Protein AF-A0A183G245-F1 (afdb_monomer)

Organism: Heligmosomoides polygyrus (NCBI:txid6339)

Nearest PDB structures (foldseek):
  6qlf-assembly1_P  TM=2.722E-01  e=6.527E-01  Saccharomyces cerevisiae
  6qle-assembly1_P  TM=2.478E-01  e=4.886E-01  Saccharomyces cerevisiae
  8ovx-assembly1_P  TM=2.726E-01  e=2.335E+00  Saccharomyces cerevisiae
  4mh1-assembly1_B-2  TM=3.297E-01  e=2.335E+00  Ketogulonicigenium vulgare Y25

Sequence (116 aa):
MSLTNECLMCNVFKWSGEYYMQMRGLAMGQRLAPVLAVAFMFKVENPVLERQPTLYYRYIDDCFIISFVNVEETVTTSEVDEESFEEIYRQTKRTIPMLYVRGDSVILVSPPVRAA

Foldseek 3Di:
DDPVVVLQQPQWDDDPNDIDHDPDAGRPPRPCRQVVLQVVVCVVCVVVVVVVFPDWDDDSQWIWTKHQQWDKDWDWDWDQDPPPRDTDIDIDIDIARMWTCTGPDGDGDHDPDPDD

pLDDT: mean 84.1, std 11.63, range [43.91, 97.38]

InterPro domains:
  IPR000477 Reverse transcriptase domain [PS50878] (1-116)
  IPR010920 LSM domain superfamily [SSF50182] (66-112)

Structure (mmCIF, N/CA/C/O backbone):
data_AF-A0A183G245-F1
#
_entry.id   AF-A0A183G245-F1
#
loop_
_atom_site.group_PDB
_atom_site.id
_atom_site.type_symbol
_atom_site.label_atom_id
_atom_site.label_alt_id
_atom_site.label_comp_id
_atom_site.label_asym_id
_atom_site.label_entity_id
_atom_site.l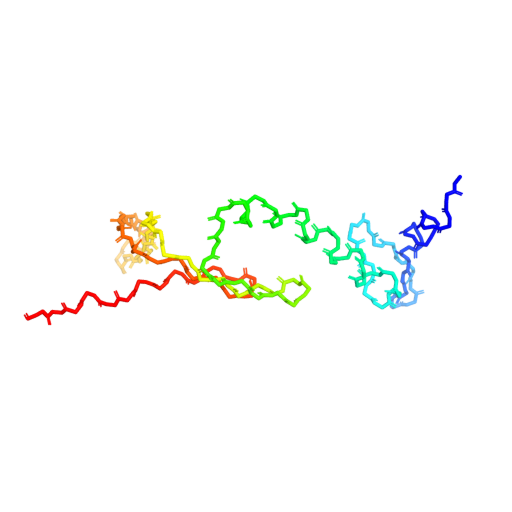abel_seq_id
_atom_site.pdbx_PDB_ins_code
_atom_site.Cartn_x
_atom_site.Cartn_y
_atom_site.Cartn_z
_atom_site.occupancy
_atom_site.B_iso_or_equiv
_atom_site.auth_seq_id
_atom_site.auth_comp_id
_atom_site.auth_asym_id
_atom_site.auth_atom_id
_atom_site.pdbx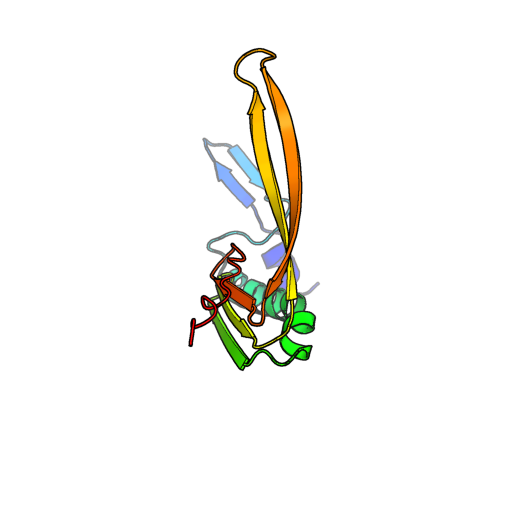_PDB_model_num
ATOM 1 N N . MET A 1 1 ? 16.224 -19.838 -17.162 1.00 52.62 1 MET A N 1
ATOM 2 C CA . MET A 1 1 ? 15.967 -18.398 -16.950 1.00 52.62 1 MET A CA 1
ATOM 3 C C . MET A 1 1 ? 14.596 -18.090 -17.521 1.00 52.62 1 MET A C 1
ATOM 5 O O . MET A 1 1 ? 14.369 -18.417 -18.678 1.00 52.62 1 MET A O 1
ATOM 9 N N . SER A 1 2 ? 13.654 -17.595 -16.716 1.00 85.81 2 SER A N 1
ATOM 10 C CA . SER A 1 2 ? 12.322 -17.218 -17.206 1.00 85.81 2 SER A CA 1
ATOM 11 C C . SER A 1 2 ? 12.357 -15.803 -17.789 1.00 85.81 2 SER A C 1
ATOM 13 O O . SER A 1 2 ? 13.102 -14.956 -17.301 1.00 85.81 2 SER A O 1
ATOM 15 N N . LEU A 1 3 ? 11.525 -15.533 -18.799 1.00 87.06 3 LEU A N 1
ATOM 16 C CA . LEU A 1 3 ? 11.363 -14.203 -19.406 1.00 87.06 3 LEU A CA 1
ATOM 17 C C . LEU A 1 3 ? 11.111 -13.105 -18.355 1.00 87.06 3 LEU A C 1
ATOM 19 O O . LEU A 1 3 ? 11.620 -11.997 -18.470 1.00 87.06 3 LEU A O 1
ATOM 23 N N . THR A 1 4 ? 10.375 -13.437 -17.293 1.00 85.25 4 THR A N 1
ATOM 24 C CA . THR A 1 4 ? 10.089 -12.535 -16.173 1.00 85.25 4 THR A CA 1
ATOM 25 C C . THR A 1 4 ? 11.358 -12.036 -15.487 1.00 85.25 4 THR A C 1
ATOM 27 O O . THR A 1 4 ? 11.431 -10.863 -15.137 1.00 85.25 4 THR A O 1
ATOM 30 N N . ASN A 1 5 ? 12.361 -12.901 -15.307 1.00 86.75 5 ASN A N 1
ATOM 31 C CA . ASN A 1 5 ? 13.606 -12.519 -14.648 1.00 86.75 5 ASN A CA 1
ATOM 32 C C . ASN A 1 5 ? 14.382 -11.499 -15.491 1.00 86.75 5 ASN A C 1
ATOM 34 O O . ASN A 1 5 ? 14.834 -10.492 -14.965 1.00 86.75 5 ASN A O 1
ATOM 38 N N . GLU A 1 6 ? 14.445 -11.704 -16.807 1.00 86.19 6 GLU A N 1
ATOM 39 C CA . GLU A 1 6 ? 15.077 -10.748 -17.726 1.00 86.19 6 GLU A CA 1
ATOM 40 C C . GLU A 1 6 ? 14.354 -9.397 -17.733 1.00 86.19 6 GLU A C 1
ATOM 42 O O . GLU A 1 6 ? 14.987 -8.344 -17.650 1.00 86.19 6 GLU A O 1
ATOM 47 N N . CYS A 1 7 ? 13.016 -9.404 -17.753 1.00 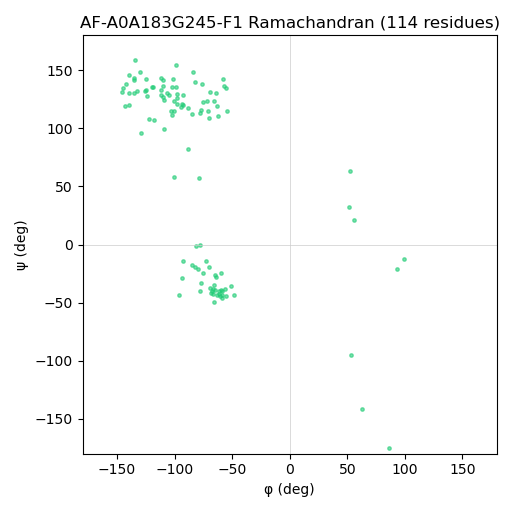84.81 7 CYS A N 1
ATOM 48 C CA . CYS A 1 7 ? 12.235 -8.171 -17.668 1.00 84.81 7 CYS A CA 1
ATOM 49 C C . CYS A 1 7 ? 12.512 -7.399 -16.371 1.00 84.81 7 CYS A C 1
ATOM 51 O O . CYS A 1 7 ? 12.568 -6.174 -16.401 1.00 84.81 7 CYS A O 1
ATOM 53 N N . LEU A 1 8 ? 12.674 -8.094 -15.243 1.00 85.19 8 LEU A N 1
ATOM 54 C CA . LEU A 1 8 ? 12.921 -7.477 -13.938 1.00 85.19 8 LEU A CA 1
ATOM 55 C C . LEU A 1 8 ? 14.358 -6.984 -13.755 1.00 85.19 8 LEU A C 1
ATOM 57 O O . LEU A 1 8 ? 14.561 -5.966 -13.100 1.00 85.19 8 LEU A O 1
ATOM 61 N N . MET A 1 9 ? 15.336 -7.672 -14.346 1.00 84.50 9 MET A N 1
ATOM 62 C CA . MET A 1 9 ? 16.745 -7.269 -14.294 1.00 84.50 9 MET A CA 1
ATOM 63 C C . MET A 1 9 ? 17.051 -6.089 -15.224 1.00 84.50 9 MET A C 1
ATOM 65 O O . MET A 1 9 ? 17.970 -5.319 -14.958 1.00 84.50 9 MET A O 1
ATOM 69 N N . CYS A 1 10 ? 16.257 -5.890 -16.280 1.00 83.44 10 CYS A N 1
ATOM 70 C CA . CYS A 1 10 ? 16.363 -4.739 -17.178 1.00 83.44 10 CYS A CA 1
ATOM 71 C C . CYS A 1 10 ? 15.711 -3.475 -16.578 1.00 83.44 10 CYS A C 1
ATOM 73 O O . CYS A 1 10 ? 14.800 -2.883 -17.158 1.00 83.44 10 CYS A O 1
ATOM 75 N N . ASN A 1 11 ? 16.163 -3.065 -15.390 1.00 86.62 11 ASN A N 1
ATOM 76 C CA . ASN A 1 11 ? 15.666 -1.886 -14.678 1.00 86.62 11 ASN A CA 1
ATOM 77 C C . ASN A 1 11 ? 16.611 -0.683 -14.849 1.00 86.62 11 ASN A C 1
ATOM 79 O O . ASN A 1 11 ? 17.174 -0.162 -13.885 1.00 86.62 11 ASN A O 1
ATOM 83 N N . VAL A 1 12 ? 16.840 -0.292 -16.105 1.00 90.12 12 VAL A N 1
ATOM 84 C CA . VAL A 1 12 ? 17.771 0.777 -16.497 1.00 90.12 12 VAL A CA 1
ATOM 85 C C . VAL A 1 12 ? 16.992 1.987 -17.014 1.00 90.12 12 VAL A C 1
ATOM 87 O O . VAL A 1 12 ? 16.066 1.837 -17.809 1.00 90.12 12 VAL A O 1
ATOM 90 N N . PHE A 1 13 ? 17.383 3.195 -16.606 1.00 90.38 13 PHE A N 1
ATOM 91 C CA . PHE A 1 13 ? 16.813 4.455 -17.088 1.00 90.38 13 PHE A CA 1
ATOM 92 C C . PHE A 1 13 ? 17.911 5.468 -17.431 1.00 90.38 13 PHE A C 1
ATOM 94 O O . PHE A 1 13 ? 19.047 5.362 -16.970 1.00 90.38 13 PHE A O 1
ATOM 101 N N . LYS A 1 14 ? 17.572 6.456 -18.266 1.00 94.56 14 LYS A N 1
ATOM 102 C CA . LYS A 1 14 ? 18.488 7.527 -18.676 1.00 94.56 14 LYS A CA 1
ATOM 103 C C . LYS A 1 14 ? 18.114 8.832 -17.985 1.00 94.56 14 LYS A C 1
ATOM 105 O O . LYS A 1 14 ? 16.961 9.252 -18.053 1.00 94.56 14 LYS A O 1
ATOM 110 N N . TRP A 1 15 ? 19.093 9.497 -17.384 1.00 96.00 15 TRP A N 1
ATOM 111 C CA . TRP A 1 15 ? 18.927 10.799 -16.747 1.00 96.00 15 TRP A CA 1
ATOM 112 C C . TRP A 1 15 ? 20.134 11.688 -17.043 1.00 96.00 15 TRP A C 1
ATOM 114 O O . TRP A 1 15 ? 21.273 11.261 -16.905 1.00 96.00 15 TRP A O 1
ATOM 124 N N . SER A 1 16 ? 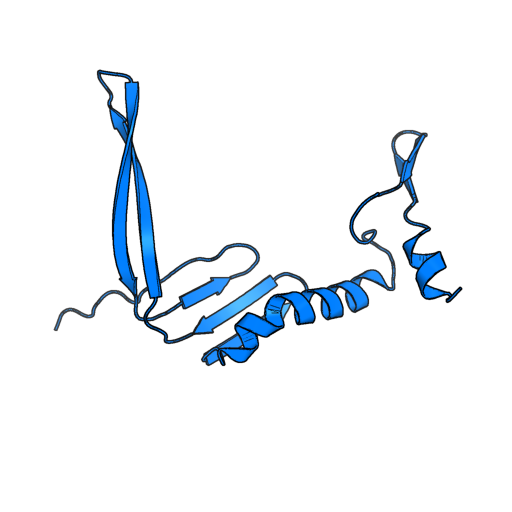19.898 12.926 -17.489 1.00 96.50 16 SER A N 1
ATOM 125 C CA . SER A 1 16 ? 20.962 13.893 -17.817 1.00 96.50 16 SER A CA 1
ATOM 126 C C . SER A 1 16 ? 22.062 13.367 -18.764 1.00 96.50 16 SER A C 1
ATOM 128 O O . SER A 1 16 ? 23.217 13.766 -18.665 1.00 96.50 16 SER A O 1
ATOM 130 N N . GLY A 1 17 ? 21.714 12.471 -19.692 1.00 96.75 17 GLY A N 1
ATOM 131 C CA . GLY A 1 17 ? 22.675 11.877 -20.633 1.00 96.75 17 GLY A CA 1
ATOM 132 C C . GLY A 1 17 ? 23.283 10.552 -20.170 1.00 96.75 17 GLY A C 1
ATOM 133 O O . GLY A 1 17 ? 23.654 9.753 -21.026 1.00 96.75 17 GLY A O 1
ATOM 134 N N . GLU A 1 18 ? 23.256 10.274 -18.869 1.00 97.38 18 GLU A N 1
ATOM 135 C CA . GLU A 1 18 ? 23.871 9.104 -18.242 1.00 97.38 18 GLU A CA 1
ATOM 136 C C . GLU A 1 18 ? 22.855 7.985 -17.971 1.00 97.38 18 GLU A C 1
ATOM 138 O O . GLU A 1 18 ? 21.650 8.227 -17.828 1.00 97.38 18 GLU A O 1
ATOM 143 N N . TYR A 1 19 ? 23.342 6.744 -17.916 1.00 95.12 19 TYR A N 1
ATOM 144 C CA . TYR A 1 19 ? 22.531 5.559 -17.630 1.00 95.12 19 TYR A CA 1
ATOM 145 C C . TYR A 1 19 ? 22.650 5.147 -16.166 1.00 95.12 19 TYR A C 1
ATOM 147 O O . TYR A 1 19 ? 23.746 5.055 -15.617 1.00 95.12 19 TYR A O 1
ATOM 155 N N . TYR A 1 20 ? 21.510 4.824 -15.566 1.00 93.62 20 TYR A N 1
ATOM 156 C CA . TYR A 1 20 ? 21.403 4.387 -14.181 1.00 93.62 20 TYR A CA 1
ATOM 157 C C . TYR A 1 20 ? 20.576 3.111 -14.099 1.00 93.62 20 TYR A C 1
ATOM 159 O O . TYR A 1 20 ? 19.646 2.916 -14.880 1.00 93.62 20 TYR A O 1
ATOM 167 N N . MET A 1 21 ? 20.896 2.252 -13.131 1.00 91.69 21 MET A N 1
ATOM 168 C CA . MET A 1 21 ? 20.117 1.054 -12.829 1.00 91.69 21 MET A CA 1
ATOM 169 C C . MET A 1 21 ? 19.444 1.209 -11.469 1.00 91.69 21 MET A C 1
ATOM 171 O O . MET A 1 21 ? 20.099 1.518 -10.472 1.00 91.69 21 MET A O 1
ATOM 175 N N . GLN A 1 22 ? 18.135 0.982 -11.409 1.00 91.38 22 GLN A N 1
ATOM 176 C CA . GLN A 1 22 ? 17.418 0.951 -10.143 1.00 91.38 22 GLN A CA 1
ATOM 177 C C . GLN A 1 22 ? 17.688 -0.389 -9.444 1.00 91.38 22 GLN A C 1
ATOM 179 O O . GLN A 1 22 ? 17.306 -1.455 -9.919 1.00 91.38 22 GLN A O 1
ATOM 184 N N . MET A 1 23 ? 18.345 -0.319 -8.285 1.00 89.25 23 MET A N 1
ATOM 185 C CA . MET A 1 23 ? 18.809 -1.496 -7.537 1.00 89.25 23 MET A CA 1
ATOM 186 C C . MET A 1 23 ? 17.714 -2.184 -6.712 1.00 89.25 23 MET A C 1
ATOM 188 O O . MET A 1 23 ? 17.866 -3.340 -6.322 1.00 89.25 23 MET A O 1
ATOM 192 N N . ARG A 1 24 ? 16.626 -1.472 -6.391 1.00 89.44 24 ARG A N 1
ATOM 193 C CA . ARG A 1 24 ? 15.547 -1.974 -5.532 1.00 89.44 24 ARG A CA 1
ATOM 194 C C . ARG A 1 24 ? 14.187 -1.493 -6.020 1.00 89.44 24 ARG A C 1
ATOM 196 O O . ARG A 1 24 ? 14.011 -0.321 -6.342 1.00 89.44 24 ARG A O 1
ATOM 203 N N . GLY A 1 25 ? 13.213 -2.397 -5.996 1.00 88.38 25 GLY A N 1
ATOM 204 C CA . GLY A 1 25 ? 11.846 -2.128 -6.436 1.00 88.38 25 GLY A CA 1
ATOM 205 C C . GLY A 1 25 ? 11.653 -2.329 -7.937 1.00 88.38 25 GLY A C 1
ATOM 206 O O . GLY A 1 25 ? 12.544 -2.798 -8.642 1.00 88.38 25 GLY A O 1
ATOM 207 N N . LEU A 1 26 ? 10.453 -1.997 -8.401 1.00 89.62 26 LEU A N 1
ATOM 208 C CA . LEU A 1 26 ? 10.039 -2.139 -9.793 1.00 89.62 26 LEU A CA 1
ATOM 209 C C . LEU A 1 26 ? 10.106 -0.778 -10.486 1.00 89.62 26 LEU A C 1
ATOM 211 O O . LEU A 1 26 ? 9.771 0.240 -9.877 1.00 89.62 26 LEU A O 1
ATOM 215 N N . ALA A 1 27 ? 10.528 -0.763 -11.750 1.00 89.94 27 ALA A N 1
ATOM 216 C CA . ALA A 1 27 ? 10.526 0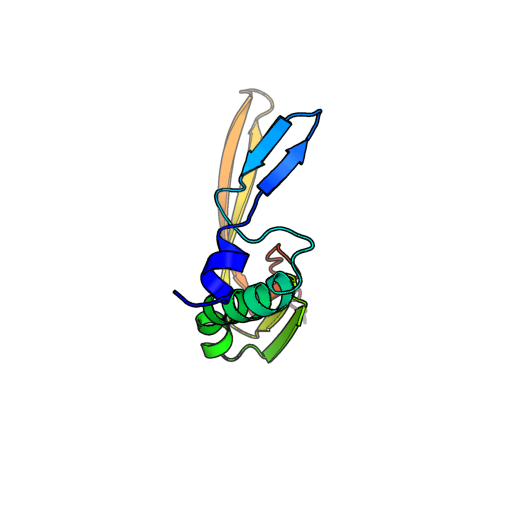.452 -12.557 1.00 89.94 27 ALA A CA 1
ATOM 217 C C . ALA A 1 27 ? 9.080 0.910 -12.796 1.00 89.94 27 ALA A C 1
ATOM 219 O O . ALA A 1 27 ? 8.271 0.162 -13.361 1.00 89.94 27 ALA A O 1
ATOM 220 N N . MET A 1 28 ? 8.748 2.144 -12.416 1.00 88.25 28 MET A N 1
ATOM 221 C CA . MET A 1 28 ? 7.463 2.731 -12.796 1.00 88.25 28 MET A CA 1
ATOM 222 C C . MET A 1 28 ? 7.400 2.877 -14.323 1.00 88.25 28 MET A C 1
ATOM 224 O O . MET A 1 28 ? 8.337 3.357 -14.954 1.00 88.25 28 MET A O 1
ATOM 228 N N . GLY A 1 29 ? 6.305 2.413 -14.929 1.00 85.88 29 GLY A N 1
ATOM 229 C CA . GLY A 1 29 ? 6.140 2.338 -16.388 1.00 85.88 29 GLY A CA 1
ATOM 230 C C . GLY A 1 29 ? 6.391 0.949 -16.988 1.00 85.88 29 GLY A C 1
ATOM 231 O O . GLY A 1 29 ? 5.991 0.690 -18.125 1.00 85.88 29 GLY A O 1
ATOM 232 N N . GLN A 1 30 ? 6.965 0.008 -16.231 1.00 86.88 30 GLN A N 1
ATOM 233 C CA . GLN A 1 30 ? 7.031 -1.389 -16.655 1.00 86.88 30 GLN A CA 1
ATOM 234 C C . GLN A 1 30 ? 5.630 -2.025 -16.639 1.00 86.88 30 GLN A C 1
ATOM 236 O O . GLN A 1 30 ? 4.918 -1.969 -15.641 1.00 86.88 30 GLN A O 1
ATOM 241 N N . ARG A 1 31 ? 5.239 -2.716 -17.720 1.00 89.50 31 ARG A N 1
ATOM 242 C CA . ARG A 1 31 ? 3.895 -3.326 -17.847 1.00 89.50 31 ARG A CA 1
ATOM 243 C C . ARG A 1 31 ? 3.599 -4.427 -16.823 1.00 89.50 31 ARG A C 1
ATOM 245 O O . ARG A 1 31 ? 2.442 -4.646 -16.486 1.00 89.50 31 ARG A O 1
ATOM 252 N N . LEU A 1 32 ? 4.632 -5.119 -16.344 1.00 90.38 32 LEU A N 1
ATOM 253 C CA . LEU A 1 32 ? 4.510 -6.142 -15.301 1.00 90.38 32 LEU A CA 1
ATOM 254 C C . LEU A 1 32 ? 4.475 -5.548 -13.889 1.00 90.38 32 LEU A C 1
ATOM 256 O O . LEU A 1 32 ? 4.009 -6.222 -12.971 1.00 90.38 32 LEU A O 1
ATOM 260 N N . ALA A 1 33 ? 4.939 -4.306 -13.707 1.00 90.19 33 ALA A N 1
ATOM 261 C CA . ALA A 1 33 ? 5.076 -3.721 -12.381 1.00 90.19 33 ALA A CA 1
ATOM 262 C C . ALA A 1 33 ? 3.752 -3.655 -11.601 1.00 90.19 33 ALA A C 1
ATOM 264 O O . ALA A 1 33 ? 3.766 -4.066 -10.444 1.00 90.19 33 ALA A O 1
ATOM 265 N N . PRO A 1 34 ? 2.601 -3.262 -12.189 1.00 92.06 34 PRO A N 1
ATOM 266 C CA . PRO A 1 34 ? 1.335 -3.222 -11.455 1.00 92.06 34 PRO A CA 1
ATOM 267 C C . PRO A 1 34 ? 0.895 -4.593 -10.925 1.00 92.06 34 PRO A C 1
ATOM 269 O O . PRO A 1 34 ? 0.473 -4.712 -9.779 1.00 92.06 34 PRO A O 1
ATOM 272 N N . VAL A 1 35 ? 1.030 -5.649 -11.734 1.00 92.25 35 VAL A N 1
ATOM 273 C CA . VAL A 1 35 ? 0.620 -7.010 -11.342 1.00 92.25 35 VAL A CA 1
ATOM 274 C C . VAL A 1 35 ? 1.527 -7.549 -10.237 1.00 92.25 35 VAL A C 1
ATOM 276 O O . VAL A 1 35 ? 1.054 -8.144 -9.270 1.00 92.25 35 VAL A O 1
ATOM 279 N N . LEU A 1 36 ? 2.833 -7.309 -10.354 1.00 92.19 36 LEU A N 1
ATOM 280 C CA . LEU A 1 36 ? 3.800 -7.716 -9.340 1.00 92.19 36 LEU A CA 1
ATOM 281 C C . LEU A 1 36 ? 3.648 -6.915 -8.045 1.00 92.19 36 LEU A C 1
ATOM 283 O O . LEU A 1 36 ? 3.755 -7.500 -6.970 1.00 92.19 36 LEU A O 1
ATOM 287 N N . ALA A 1 37 ? 3.337 -5.619 -8.132 1.00 92.75 37 ALA A N 1
ATOM 288 C CA . ALA A 1 37 ? 3.018 -4.790 -6.975 1.00 92.75 37 ALA A CA 1
ATOM 289 C C . ALA A 1 37 ? 1.781 -5.326 -6.243 1.00 92.75 37 ALA A C 1
ATOM 291 O O . ALA A 1 37 ? 1.825 -5.502 -5.031 1.00 92.75 37 ALA A O 1
ATOM 292 N N . VAL A 1 38 ? 0.719 -5.696 -6.968 1.00 93.06 38 VAL A N 1
ATOM 293 C CA . VAL A 1 38 ? -0.473 -6.327 -6.378 1.00 93.06 38 VAL A CA 1
ATOM 294 C C . VAL A 1 38 ? -0.132 -7.634 -5.654 1.00 93.06 38 VAL A C 1
ATOM 296 O O . VAL A 1 38 ? -0.576 -7.833 -4.526 1.00 93.06 38 VAL A O 1
ATOM 299 N N . ALA A 1 39 ? 0.666 -8.514 -6.264 1.00 93.50 39 ALA A N 1
ATOM 300 C CA . ALA A 1 39 ? 1.060 -9.780 -5.642 1.00 93.50 39 ALA A CA 1
ATOM 301 C C . ALA A 1 39 ? 1.959 -9.577 -4.408 1.00 93.50 39 ALA A C 1
ATOM 303 O O . ALA A 1 39 ? 1.824 -10.283 -3.408 1.00 93.50 39 ALA A O 1
ATOM 304 N N . PHE A 1 40 ? 2.870 -8.605 -4.471 1.00 92.25 40 PHE A N 1
ATOM 305 C CA . PHE A 1 40 ? 3.733 -8.245 -3.353 1.00 92.25 40 PHE A CA 1
ATOM 306 C C . PHE A 1 40 ? 2.924 -7.673 -2.185 1.00 92.25 40 PHE A C 1
ATOM 308 O O . PHE A 1 40 ? 3.061 -8.160 -1.063 1.00 92.25 40 PHE A O 1
ATOM 315 N N . MET A 1 41 ? 2.040 -6.709 -2.455 1.00 92.50 41 MET A N 1
ATOM 316 C CA . MET A 1 41 ? 1.178 -6.097 -1.441 1.00 92.50 41 MET A CA 1
ATOM 317 C C . MET A 1 41 ? 0.249 -7.124 -0.798 1.00 92.50 41 MET A C 1
ATOM 319 O O . MET A 1 41 ? 0.163 -7.170 0.423 1.00 92.50 41 MET A O 1
ATOM 323 N N . PHE A 1 42 ? -0.314 -8.055 -1.575 1.00 91.50 42 PHE A N 1
ATOM 324 C CA . PHE A 1 42 ? -1.089 -9.168 -1.020 1.00 91.50 42 PHE A CA 1
ATOM 325 C C . PHE A 1 42 ? -0.293 -9.979 0.017 1.00 91.50 42 PHE A C 1
ATOM 327 O O . PHE A 1 42 ? -0.799 -10.280 1.095 1.00 91.50 42 PHE A O 1
ATOM 334 N N . LYS A 1 43 ? 0.978 -10.300 -0.266 1.00 91.94 43 LYS A N 1
ATOM 335 C CA . LYS A 1 43 ? 1.841 -11.019 0.685 1.00 91.94 43 LYS A CA 1
ATOM 336 C C . LYS A 1 43 ? 2.128 -10.199 1.947 1.00 91.94 43 LYS A C 1
ATOM 338 O O . LYS A 1 43 ? 2.188 -10.772 3.032 1.00 91.94 43 LYS A O 1
ATOM 343 N N . VAL A 1 44 ? 2.338 -8.891 1.804 1.00 89.69 44 VAL A N 1
ATOM 344 C CA . VAL A 1 44 ? 2.59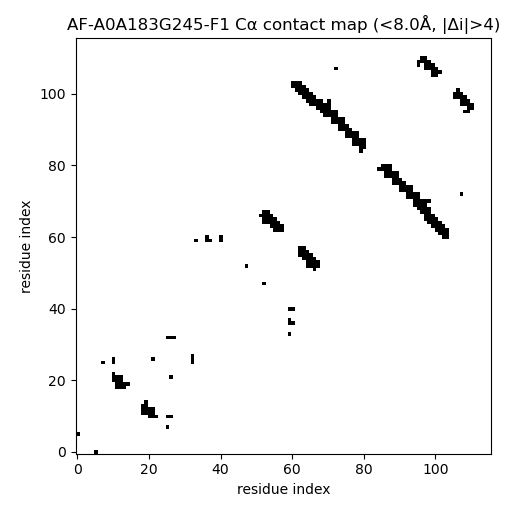3 -7.975 2.929 1.00 89.69 44 VAL A CA 1
ATOM 345 C C . VAL A 1 44 ? 1.356 -7.833 3.817 1.00 89.69 44 VAL A C 1
ATOM 347 O O . VAL A 1 44 ? 1.471 -7.821 5.039 1.00 89.69 44 VAL A O 1
ATOM 350 N N . GLU A 1 45 ? 0.178 -7.763 3.209 1.00 87.81 45 GLU A N 1
ATOM 351 C CA . GLU A 1 45 ? -1.093 -7.518 3.889 1.00 87.81 45 GLU A CA 1
ATOM 352 C C . GLU A 1 45 ? -1.734 -8.782 4.461 1.00 87.81 45 GLU A C 1
ATOM 354 O O . GLU A 1 45 ? -2.586 -8.677 5.341 1.00 87.81 45 GLU A O 1
ATOM 359 N N . ASN A 1 46 ? -1.331 -9.973 4.009 1.00 90.31 46 ASN A N 1
ATOM 360 C CA . ASN A 1 46 ? -1.926 -11.241 4.434 1.00 90.31 46 ASN A CA 1
ATOM 361 C C . ASN A 1 46 ? -2.067 -11.387 5.971 1.00 90.31 46 ASN A C 1
ATOM 363 O O . ASN A 1 46 ? -3.156 -11.735 6.422 1.00 90.31 46 ASN A O 1
ATOM 367 N N . PRO A 1 47 ? -1.072 -11.019 6.808 1.00 87.75 47 PRO A N 1
ATOM 368 C CA . PRO A 1 47 ? -1.220 -11.071 8.268 1.00 87.75 47 PRO A CA 1
ATOM 369 C C . PRO A 1 47 ? -2.279 -10.108 8.829 1.00 87.75 47 PRO A C 1
ATOM 371 O O . PRO A 1 47 ? -2.820 -10.328 9.911 1.00 87.75 47 PRO A O 1
ATOM 374 N N . VAL A 1 48 ? -2.558 -9.004 8.131 1.00 83.75 48 VAL A N 1
ATOM 375 C CA . VAL A 1 48 ? -3.628 -8.062 8.491 1.00 83.75 48 VAL A CA 1
ATOM 376 C C . VAL A 1 48 ? -4.982 -8.626 8.066 1.00 83.75 48 VAL A C 1
ATOM 378 O O . VAL A 1 48 ? -5.936 -8.544 8.835 1.00 83.75 48 VAL A O 1
ATOM 381 N N . LEU A 1 49 ? -5.058 -9.249 6.887 1.00 87.44 49 LEU A N 1
ATOM 382 C CA . LEU A 1 49 ? -6.275 -9.885 6.372 1.00 87.44 49 LEU A CA 1
ATOM 383 C C . LEU A 1 49 ? -6.710 -11.095 7.209 1.00 87.44 49 LEU A C 1
ATOM 385 O O . LEU A 1 49 ? -7.904 -11.283 7.429 1.00 87.44 49 LEU A O 1
ATOM 389 N N . GLU A 1 50 ? -5.761 -11.863 7.748 1.00 91.44 50 GLU A N 1
ATOM 390 C CA . GLU A 1 50 ? -6.029 -12.972 8.678 1.00 91.44 50 GLU A CA 1
ATOM 391 C C . GLU A 1 50 ? -6.750 -12.520 9.958 1.00 91.44 50 GLU A C 1
ATOM 393 O O . GLU A 1 50 ? -7.482 -13.303 10.566 1.00 91.44 50 GLU A O 1
ATOM 398 N N . ARG A 1 51 ? -6.615 -11.241 10.342 1.00 86.69 51 ARG A N 1
ATOM 399 C CA . ARG A 1 51 ? -7.353 -10.648 11.471 1.00 86.69 51 ARG A CA 1
ATOM 400 C C . ARG A 1 51 ? -8.805 -10.304 11.143 1.00 86.69 51 ARG A C 1
ATOM 402 O O . ARG A 1 51 ? -9.498 -9.812 12.026 1.00 86.69 51 ARG A O 1
ATOM 409 N N . GLN A 1 52 ? -9.252 -10.557 9.911 1.00 89.62 52 GLN A N 1
ATOM 410 C CA . GLN A 1 52 ? -10.624 -10.340 9.445 1.00 89.62 52 GLN A CA 1
ATOM 411 C C . GLN A 1 52 ? -11.117 -8.915 9.746 1.00 89.62 52 GLN A C 1
ATOM 413 O O . GLN A 1 52 ? -12.044 -8.733 10.539 1.00 89.62 52 GLN A O 1
ATOM 418 N N . PRO A 1 53 ? -10.484 -7.882 9.151 1.00 90.62 53 PRO A N 1
ATOM 419 C CA . PRO A 1 53 ? -10.953 -6.514 9.319 1.00 90.62 53 PRO A CA 1
ATOM 420 C C . PRO A 1 53 ? -12.405 -6.398 8.854 1.00 90.62 53 PRO A C 1
ATOM 422 O O . PRO A 1 53 ? -12.798 -6.992 7.850 1.00 90.62 53 PRO A O 1
ATOM 425 N N . THR A 1 54 ? -13.192 -5.596 9.567 1.00 92.38 54 THR A N 1
ATOM 426 C CA . THR A 1 54 ? -14.607 -5.368 9.254 1.00 92.38 54 THR A CA 1
ATOM 427 C C . THR A 1 54 ? -14.806 -4.866 7.826 1.00 92.38 54 THR A C 1
ATOM 429 O O . THR A 1 54 ? -15.776 -5.229 7.163 1.00 92.38 54 THR A O 1
ATOM 432 N N . LEU A 1 55 ? -13.906 -4.004 7.354 1.00 91.62 55 LEU A N 1
ATOM 433 C CA . LEU A 1 55 ? -13.936 -3.468 6.003 1.00 91.62 55 LEU A CA 1
ATOM 434 C C . LEU A 1 55 ? -12.510 -3.277 5.497 1.00 91.62 55 LEU A C 1
ATOM 436 O O . LEU A 1 55 ? -11.650 -2.763 6.212 1.00 91.62 55 LEU A O 1
A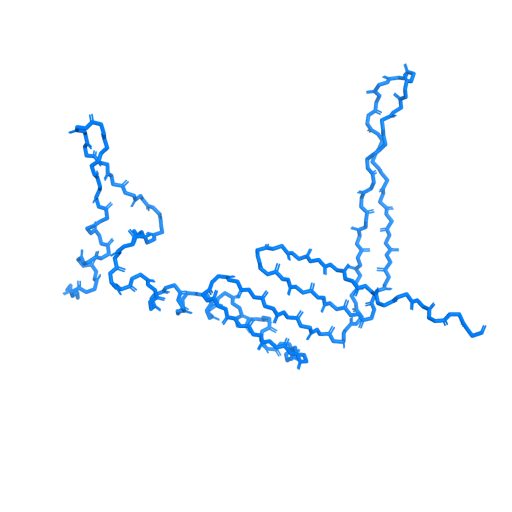TOM 440 N N . TYR A 1 56 ? -12.279 -3.703 4.259 1.00 92.25 56 TYR A N 1
ATOM 441 C CA . TYR A 1 56 ? -10.992 -3.628 3.582 1.00 92.25 56 TYR A CA 1
ATOM 442 C C . TYR A 1 56 ? -11.218 -3.305 2.101 1.00 92.25 56 TYR A C 1
ATOM 444 O O . TYR A 1 56 ? -11.859 -4.068 1.378 1.00 92.25 56 TYR A O 1
ATOM 452 N N . TYR A 1 57 ? -10.681 -2.171 1.659 1.00 91.75 57 TYR A N 1
ATOM 453 C CA . TYR A 1 57 ? -10.536 -1.818 0.250 1.00 91.75 57 TYR A CA 1
ATOM 454 C C . TYR A 1 57 ? -9.075 -1.498 -0.028 1.00 91.75 57 TYR A C 1
ATOM 456 O O . TYR A 1 57 ? -8.409 -0.876 0.797 1.00 91.75 57 TYR A O 1
ATOM 464 N N . ARG A 1 58 ? -8.586 -1.889 -1.203 1.00 91.25 58 ARG A N 1
ATOM 465 C CA . ARG A 1 58 ? -7.210 -1.627 -1.613 1.00 91.25 58 ARG A CA 1
ATOM 466 C C . ARG A 1 58 ? -7.142 -1.128 -3.043 1.00 91.25 58 ARG A C 1
ATOM 468 O O . ARG A 1 58 ? -7.826 -1.653 -3.923 1.00 91.25 58 ARG A O 1
ATOM 475 N N . TYR A 1 59 ? -6.242 -0.183 -3.267 1.00 91.50 59 TYR A N 1
ATOM 476 C CA . TYR A 1 59 ? -5.813 0.280 -4.570 1.00 91.50 59 TYR A CA 1
ATOM 477 C C . TYR A 1 59 ? -4.281 0.261 -4.647 1.00 91.50 59 TYR A C 1
ATOM 479 O O . TYR A 1 59 ? -3.625 1.193 -4.221 1.00 91.50 59 TYR A O 1
ATOM 487 N N . ILE A 1 60 ? -3.722 -0.825 -5.194 1.00 90.38 60 ILE A N 1
ATOM 488 C CA . ILE A 1 60 ? -2.270 -1.086 -5.266 1.00 90.38 60 ILE A CA 1
ATOM 489 C C . ILE A 1 60 ? -1.600 -0.982 -3.885 1.00 90.38 60 ILE A C 1
ATOM 491 O O . ILE A 1 60 ? -1.610 -1.995 -3.185 1.00 90.38 60 ILE A O 1
ATOM 495 N N . ASP A 1 61 ? -1.042 0.176 -3.543 1.00 88.00 61 ASP A N 1
ATOM 496 C CA . ASP A 1 61 ? -0.362 0.560 -2.303 1.00 88.00 61 ASP A CA 1
ATOM 497 C C . ASP A 1 61 ? -1.302 1.227 -1.284 1.00 88.00 61 ASP A C 1
ATOM 499 O O . ASP A 1 61 ? -1.134 1.043 -0.080 1.00 88.00 61 ASP A O 1
ATOM 503 N N . ASP A 1 62 ? -2.357 1.901 -1.744 1.00 88.88 62 ASP A N 1
ATOM 504 C CA . ASP A 1 62 ? -3.348 2.527 -0.874 1.00 88.88 62 ASP A CA 1
ATOM 505 C C . ASP A 1 62 ? -4.302 1.497 -0.255 1.00 88.88 62 ASP A C 1
ATOM 507 O O . ASP A 1 62 ? -5.043 0.799 -0.954 1.00 88.88 62 ASP A O 1
ATOM 511 N N . CYS A 1 63 ? -4.374 1.463 1.076 1.00 87.44 63 CYS A N 1
ATOM 512 C CA . CYS A 1 63 ? -5.348 0.659 1.813 1.00 87.44 63 CYS A CA 1
ATOM 513 C C . CYS A 1 63 ? -6.374 1.530 2.544 1.00 87.44 63 CYS A C 1
ATOM 515 O O . CYS A 1 63 ? -6.051 2.575 3.100 1.00 87.44 63 CYS A O 1
ATOM 517 N N . PHE A 1 64 ? -7.618 1.067 2.595 1.00 89.50 64 PHE A N 1
ATOM 518 C CA . PHE A 1 64 ? -8.682 1.600 3.435 1.00 89.50 64 PHE A CA 1
ATOM 519 C C . PHE A 1 64 ? -9.193 0.465 4.317 1.00 89.50 64 PHE A C 1
ATOM 521 O O . PHE A 1 64 ? -9.840 -0.464 3.827 1.00 89.50 64 PHE A O 1
ATOM 528 N N . ILE A 1 65 ? -8.874 0.522 5.609 1.00 88.94 65 ILE A N 1
ATOM 529 C CA . ILE A 1 65 ? -9.169 -0.556 6.558 1.00 88.94 65 ILE A CA 1
ATOM 530 C C . ILE A 1 65 ? -9.949 0.005 7.738 1.00 88.94 65 ILE A C 1
ATOM 532 O O . ILE A 1 65 ? -9.552 1.008 8.328 1.00 88.94 65 ILE A O 1
ATOM 536 N N . ILE A 1 66 ? -11.035 -0.673 8.104 1.00 89.00 66 ILE A N 1
ATOM 537 C CA . ILE A 1 66 ? -11.763 -0.454 9.354 1.00 89.00 66 ILE A CA 1
ATOM 538 C C . ILE A 1 66 ? -11.824 -1.786 10.091 1.00 89.00 66 ILE A C 1
ATOM 540 O O . ILE A 1 66 ? -12.268 -2.790 9.533 1.00 89.00 66 ILE A O 1
ATOM 544 N N . SER A 1 67 ? -11.409 -1.792 11.355 1.00 87.88 67 SER A N 1
ATOM 545 C CA . SER A 1 67 ? -11.539 -2.950 12.238 1.00 87.88 67 SER A CA 1
ATOM 546 C C . SER A 1 67 ? -12.043 -2.523 13.612 1.00 87.88 67 SER A C 1
ATOM 548 O O . SER A 1 67 ? -11.498 -1.599 14.219 1.00 87.88 67 SER A O 1
ATOM 550 N N . PHE A 1 68 ? -13.079 -3.199 14.109 1.00 86.94 68 PHE A N 1
ATOM 551 C CA . PHE A 1 68 ? -13.606 -2.996 15.460 1.00 86.94 68 PHE A CA 1
ATOM 552 C C . PHE A 1 68 ? -12.863 -3.903 16.436 1.00 86.94 68 PHE A C 1
ATOM 554 O O . PHE A 1 68 ? -13.308 -4.999 16.768 1.00 86.94 68 PHE A O 1
ATOM 561 N N . VAL A 1 69 ? -11.691 -3.445 16.858 1.00 79.38 69 VAL A N 1
ATOM 562 C CA . VAL A 1 69 ? -10.817 -4.142 17.799 1.00 79.38 69 VAL A CA 1
ATOM 563 C C . VAL A 1 69 ? -10.313 -3.150 18.837 1.00 79.38 69 VAL A C 1
ATOM 565 O O . VAL A 1 69 ? -10.036 -1.996 18.514 1.00 79.38 69 VAL A O 1
ATOM 568 N N . ASN A 1 70 ? -10.179 -3.605 20.084 1.00 82.19 70 ASN A N 1
ATOM 569 C CA . ASN A 1 70 ? -9.544 -2.811 21.130 1.00 82.19 70 ASN A CA 1
ATOM 570 C C . ASN A 1 70 ? -8.042 -2.725 20.839 1.00 82.19 70 ASN A C 1
ATOM 572 O O . ASN A 1 70 ? -7.331 -3.723 20.963 1.00 82.19 70 ASN A O 1
ATOM 576 N N . VAL A 1 71 ? -7.571 -1.547 20.439 1.00 81.88 71 VAL A N 1
ATOM 577 C CA . VAL A 1 71 ? -6.157 -1.255 20.179 1.00 81.88 71 VAL A CA 1
ATOM 578 C C . VAL A 1 71 ? -5.604 -0.321 21.242 1.00 81.88 71 VAL A C 1
ATOM 580 O O . VAL A 1 71 ? -6.288 0.595 21.694 1.00 81.88 71 VAL A O 1
ATOM 583 N N . GLU A 1 72 ? -4.359 -0.551 21.644 1.00 85.50 72 GLU A N 1
ATOM 584 C CA . GLU A 1 72 ? -3.616 0.382 22.487 1.00 85.50 72 GLU A CA 1
ATOM 585 C C . GLU A 1 72 ? -2.898 1.387 21.586 1.00 85.50 72 GLU A C 1
ATOM 587 O O . GLU A 1 72 ? -2.036 1.023 20.786 1.00 85.50 72 GLU A O 1
ATOM 592 N N . GLU A 1 73 ? -3.254 2.658 21.717 1.00 83.62 73 GLU A N 1
ATOM 593 C CA . GLU A 1 73 ? -2.530 3.756 21.099 1.00 83.62 73 GLU A CA 1
ATOM 594 C C . GLU A 1 73 ? -1.578 4.373 22.121 1.00 83.62 73 GLU A C 1
ATOM 596 O O . GLU A 1 73 ? -1.981 4.731 23.231 1.00 83.62 73 GLU A O 1
ATOM 601 N N . THR A 1 74 ? -0.315 4.528 21.728 1.00 84.81 74 THR A N 1
ATOM 602 C CA . THR A 1 74 ? 0.664 5.320 22.473 1.00 84.81 74 THR A CA 1
ATOM 603 C C . THR A 1 74 ? 0.823 6.665 21.777 1.00 84.81 74 THR A C 1
ATOM 605 O O . THR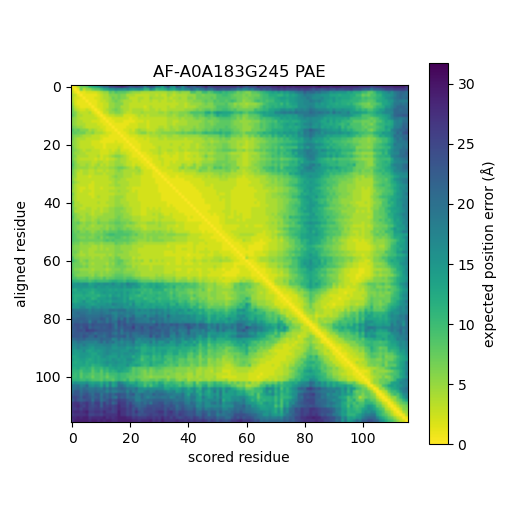 A 1 74 ? 1.344 6.733 20.667 1.00 84.81 74 THR A O 1
ATOM 608 N N . VAL A 1 75 ? 0.363 7.729 22.427 1.00 84.31 75 VAL A N 1
ATOM 609 C CA . VAL A 1 75 ? 0.508 9.108 21.960 1.00 84.31 75 VAL A CA 1
ATOM 610 C C . VAL A 1 75 ? 1.773 9.690 22.581 1.00 84.31 75 VAL A C 1
ATOM 612 O O . VAL A 1 75 ? 1.881 9.751 23.807 1.00 84.31 75 VAL A O 1
ATOM 615 N N . THR A 1 76 ? 2.717 10.107 21.738 1.00 86.06 76 THR A N 1
ATOM 616 C CA . THR A 1 76 ? 3.936 10.810 22.155 1.00 86.06 76 THR A CA 1
ATOM 617 C C . THR A 1 76 ? 3.774 12.291 21.845 1.00 86.06 76 THR A C 1
ATOM 619 O O . THR A 1 76 ? 3.688 12.665 20.678 1.00 86.06 76 THR A O 1
ATOM 622 N N . THR A 1 77 ? 3.735 13.122 22.880 1.00 86.50 77 THR A N 1
ATOM 623 C CA . THR A 1 77 ? 3.712 14.581 22.758 1.00 86.50 77 THR A CA 1
ATOM 624 C C . THR A 1 77 ? 5.118 15.110 23.014 1.00 86.50 77 THR A C 1
ATOM 626 O O . THR A 1 77 ? 5.697 14.815 24.058 1.00 86.50 77 THR A O 1
ATOM 629 N N . SER A 1 78 ? 5.667 15.855 22.057 1.00 88.50 78 SER A N 1
ATOM 630 C CA . SER A 1 78 ? 6.894 16.635 22.226 1.00 88.50 78 SER A CA 1
ATOM 631 C C . SER A 1 78 ? 6.519 18.065 22.607 1.00 88.50 78 SER A C 1
ATOM 633 O O . SER A 1 78 ? 5.843 18.750 21.837 1.00 88.50 78 SER A O 1
ATOM 635 N N . GLU A 1 79 ? 6.943 18.502 23.783 1.00 86.69 79 GLU A N 1
ATOM 636 C CA . GLU A 1 79 ? 6.801 19.877 24.259 1.00 86.69 79 GLU A CA 1
ATOM 637 C C . GLU A 1 79 ? 8.204 20.488 24.328 1.00 86.69 79 GLU A C 1
ATOM 639 O O . GLU A 1 79 ? 9.130 19.839 24.806 1.00 86.69 79 GLU A O 1
ATOM 644 N N . VAL A 1 80 ? 8.380 21.704 23.809 1.00 87.00 80 VAL A N 1
ATOM 645 C CA . VAL A 1 80 ? 9.645 22.441 23.927 1.00 87.00 80 VAL A CA 1
ATOM 646 C C . VAL A 1 80 ? 9.487 23.411 25.082 1.00 87.00 80 VAL A C 1
ATOM 648 O O . VAL A 1 80 ? 8.584 24.247 25.054 1.00 87.00 80 VAL A O 1
ATOM 651 N N . ASP A 1 81 ? 10.335 23.288 26.094 1.00 83.06 81 ASP A N 1
ATOM 652 C CA . ASP A 1 81 ? 10.356 24.240 27.198 1.00 83.06 81 ASP A CA 1
ATOM 653 C C . ASP A 1 81 ? 10.953 25.576 26.723 1.00 83.06 81 ASP A C 1
ATOM 655 O O . ASP A 1 81 ? 12.059 25.617 26.185 1.00 83.06 81 ASP A O 1
ATOM 659 N N . GLU A 1 82 ? 10.216 26.676 26.884 1.00 81.25 82 GLU A N 1
ATOM 660 C CA . GLU A 1 82 ? 10.600 27.989 26.336 1.00 81.25 82 GLU A CA 1
ATOM 661 C C . GLU A 1 82 ? 11.812 28.617 27.046 1.00 81.25 82 GLU A C 1
ATOM 663 O O . GLU A 1 82 ? 12.451 29.511 26.491 1.00 81.25 82 GLU A O 1
ATOM 668 N N . GLU A 1 83 ? 12.135 28.164 28.261 1.00 83.75 83 GLU A N 1
ATOM 669 C CA . GLU A 1 83 ? 13.213 28.727 29.080 1.00 83.75 83 GLU A CA 1
ATOM 670 C C . GLU A 1 83 ? 14.522 27.934 28.941 1.00 83.75 83 GLU A C 1
ATOM 672 O O . GLU A 1 83 ? 15.594 28.521 28.784 1.00 83.75 83 GLU A O 1
ATOM 677 N N . SER A 1 84 ? 14.446 26.602 28.954 1.00 83.44 84 SER A N 1
ATOM 678 C CA . SER A 1 84 ? 15.605 25.708 28.823 1.00 83.44 84 SER A CA 1
ATOM 679 C C . SER A 1 84 ? 15.893 25.265 27.385 1.00 83.44 84 SER A C 1
ATOM 681 O O . SER A 1 84 ? 16.985 24.764 27.115 1.00 83.44 84 SER A O 1
ATOM 683 N N . PHE A 1 85 ? 14.950 25.473 26.455 1.00 81.88 85 PHE A N 1
ATOM 684 C CA . PHE A 1 85 ? 14.985 24.954 25.080 1.00 81.88 85 PHE A CA 1
ATOM 685 C C . PHE A 1 85 ? 15.138 23.425 24.999 1.00 81.88 85 PHE A C 1
ATOM 687 O O . PHE A 1 85 ? 15.558 22.894 23.968 1.00 81.88 85 PHE A O 1
ATOM 694 N N . GLU A 1 86 ? 14.804 22.701 26.069 1.00 84.25 86 GLU A N 1
ATOM 695 C CA . GLU A 1 86 ? 14.822 21.242 26.087 1.00 84.25 86 GLU A CA 1
ATOM 696 C C . GLU A 1 86 ? 13.531 20.668 25.482 1.00 84.25 86 GLU A C 1
ATOM 698 O O . GLU A 1 86 ? 12.427 21.162 25.719 1.00 84.25 86 GLU A O 1
ATOM 703 N N . GLU A 1 87 ? 13.667 19.593 24.701 1.00 83.00 87 GLU A N 1
ATOM 704 C CA . GLU A 1 87 ? 12.530 18.813 24.208 1.00 83.00 87 GLU A CA 1
ATOM 705 C C . GLU A 1 87 ? 12.107 17.776 25.253 1.00 83.00 87 GLU A C 1
ATOM 707 O O . GLU A 1 87 ? 12.802 16.789 25.513 1.00 83.00 87 GLU A O 1
ATOM 712 N N . ILE A 1 88 ? 10.924 17.975 25.826 1.00 85.56 88 ILE A N 1
ATOM 713 C CA . ILE A 1 88 ? 10.299 17.053 26.766 1.00 85.56 88 ILE A CA 1
ATOM 714 C C . ILE A 1 88 ? 9.368 16.123 25.989 1.00 85.56 88 ILE A C 1
ATOM 716 O O . ILE A 1 88 ? 8.403 16.547 25.352 1.00 85.56 88 ILE A O 1
ATOM 720 N N . TYR A 1 89 ? 9.634 14.821 26.081 1.00 88.12 89 TYR A N 1
ATOM 721 C CA . TYR A 1 89 ? 8.817 13.785 25.456 1.00 88.12 89 TYR A CA 1
ATOM 722 C C . TYR A 1 89 ? 7.889 13.142 26.484 1.00 88.12 89 TYR A C 1
ATOM 724 O O . TYR A 1 89 ? 8.335 12.445 27.399 1.00 88.12 89 TYR A O 1
ATOM 732 N N . ARG A 1 90 ? 6.577 13.316 26.311 1.00 86.81 90 ARG A N 1
ATOM 733 C CA . ARG A 1 90 ? 5.554 12.702 27.161 1.00 86.81 90 ARG A CA 1
ATOM 734 C C . ARG A 1 90 ? 4.809 11.611 26.408 1.00 86.81 90 ARG A C 1
ATOM 736 O O . ARG A 1 90 ? 4.210 11.865 25.369 1.00 86.81 90 ARG A O 1
ATOM 743 N N . GLN A 1 91 ? 4.789 10.402 26.963 1.00 91.12 91 GLN A N 1
ATOM 744 C CA . GLN A 1 91 ? 4.038 9.275 26.407 1.00 91.12 91 GLN A CA 1
ATOM 745 C C . GLN A 1 91 ? 2.771 9.012 27.220 1.00 91.12 91 GLN A C 1
ATOM 747 O O . GLN A 1 91 ? 2.826 8.850 28.438 1.00 91.12 91 GLN A O 1
ATOM 752 N N . THR A 1 92 ? 1.628 8.937 26.542 1.00 87.94 92 THR A N 1
ATOM 753 C CA . THR A 1 92 ? 0.339 8.560 27.135 1.00 87.94 92 THR A CA 1
ATOM 754 C C . THR A 1 92 ? -0.244 7.383 26.370 1.00 87.94 92 THR A C 1
ATOM 756 O O . THR A 1 92 ? -0.287 7.396 25.143 1.00 87.94 92 THR A O 1
ATOM 759 N N . LYS A 1 93 ? -0.718 6.369 27.092 1.00 87.81 93 LYS A N 1
ATOM 760 C CA . LYS A 1 93 ? -1.366 5.192 26.508 1.00 87.81 93 LYS A CA 1
ATOM 761 C C . LYS A 1 93 ? -2.876 5.297 26.656 1.00 87.81 93 LYS A C 1
ATOM 763 O O . LYS A 1 93 ? -3.361 5.640 27.733 1.00 87.81 93 LYS A O 1
ATOM 768 N N . ARG A 1 94 ? -3.621 4.985 25.596 1.00 85.00 94 ARG A N 1
ATOM 769 C CA . ARG A 1 94 ? -5.087 4.912 25.624 1.00 85.00 94 ARG A CA 1
ATOM 770 C C . ARG A 1 94 ? -5.598 3.721 24.823 1.00 85.00 94 ARG A C 1
ATOM 772 O O . ARG A 1 94 ? -5.028 3.370 23.797 1.00 85.00 94 ARG A O 1
ATOM 779 N N . THR A 1 95 ? -6.694 3.126 25.280 1.00 84.62 95 THR A N 1
ATOM 780 C CA . THR A 1 95 ? -7.374 2.041 24.563 1.00 84.62 95 THR A CA 1
ATOM 781 C C . THR A 1 95 ? -8.465 2.617 23.672 1.00 84.62 95 THR A C 1
ATOM 783 O O . THR A 1 95 ? -9.308 3.387 24.132 1.00 84.62 95 THR A O 1
ATOM 786 N N . ILE A 1 96 ? -8.459 2.234 22.400 1.00 84.50 96 ILE A N 1
ATOM 787 C CA . ILE A 1 96 ? -9.384 2.694 21.367 1.00 84.50 96 ILE A CA 1
ATOM 788 C C . ILE A 1 96 ? -10.160 1.490 20.813 1.00 84.50 96 ILE A C 1
ATOM 790 O O . ILE A 1 96 ? -9.541 0.475 20.512 1.00 84.50 96 ILE A O 1
ATOM 794 N N . PRO A 1 97 ? -11.490 1.579 20.627 1.00 82.88 97 PRO A N 1
ATOM 795 C CA . PRO A 1 97 ? -12.304 0.448 20.167 1.00 82.88 97 PRO A CA 1
ATOM 796 C C . PRO A 1 97 ? -12.273 0.212 18.643 1.00 82.88 97 PRO A C 1
ATOM 798 O O . PRO A 1 97 ? -12.958 -0.685 18.149 1.00 82.88 97 PRO A O 1
ATOM 801 N N . MET A 1 98 ? -11.556 1.041 17.875 1.00 84.50 98 MET A N 1
ATOM 802 C CA . MET A 1 98 ? -11.540 0.980 16.412 1.00 84.50 98 MET A CA 1
ATOM 803 C C . MET A 1 98 ? -10.173 1.348 15.826 1.00 84.50 98 MET A C 1
ATOM 805 O O . MET A 1 98 ? -9.615 2.399 16.128 1.00 84.50 98 MET A O 1
ATOM 809 N N . LEU A 1 99 ? -9.679 0.517 14.911 1.00 83.56 99 LEU A N 1
ATOM 810 C CA . LEU A 1 99 ? -8.532 0.810 14.057 1.00 83.56 99 LEU A CA 1
ATOM 811 C C . LEU A 1 99 ? -9.029 1.298 12.692 1.00 83.56 99 LEU A C 1
ATOM 813 O O . LEU A 1 99 ? -9.806 0.604 12.033 1.00 83.56 99 LEU A O 1
ATOM 817 N N . TYR A 1 100 ? -8.544 2.464 12.267 1.00 85.62 100 TYR A N 1
ATOM 818 C CA . TYR A 1 100 ? -8.737 3.000 10.922 1.00 85.62 100 TYR A CA 1
ATOM 819 C C . TYR A 1 100 ? -7.375 3.183 10.236 1.00 85.62 100 TYR A C 1
ATOM 821 O O . TYR A 1 100 ? -6.415 3.644 10.851 1.00 85.62 100 TYR A O 1
ATOM 829 N N . VAL A 1 101 ? -7.269 2.780 8.970 1.00 83.19 101 VAL A N 1
ATOM 830 C CA . VAL A 1 101 ? -6.049 2.921 8.155 1.00 83.19 101 VAL A CA 1
ATOM 831 C C . VAL A 1 101 ? -6.438 3.502 6.800 1.00 83.19 10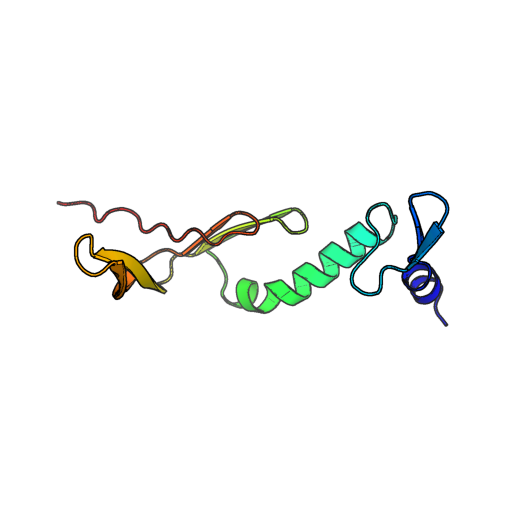1 VAL A C 1
ATOM 833 O O . VAL A 1 101 ? -7.397 3.014 6.197 1.00 83.19 101 VAL A O 1
ATOM 836 N N . ARG A 1 102 ? -5.714 4.529 6.326 1.00 84.50 102 ARG A N 1
ATOM 837 C CA . ARG A 1 102 ? -5.959 5.175 5.028 1.00 84.50 102 ARG A CA 1
ATOM 838 C C . ARG A 1 102 ? -4.651 5.501 4.299 1.00 84.50 102 ARG A C 1
ATOM 840 O O . ARG A 1 102 ? -3.896 6.362 4.741 1.00 84.50 102 ARG A O 1
ATOM 847 N N . GLY A 1 103 ? -4.485 4.930 3.110 1.00 80.31 103 GLY A N 1
ATOM 848 C CA . GLY A 1 103 ? -3.307 5.131 2.263 1.00 80.31 103 GLY A CA 1
ATOM 849 C C . GLY A 1 103 ? -2.040 4.609 2.938 1.00 80.31 103 GLY A C 1
ATOM 850 O O . GLY A 1 103 ? -2.102 3.616 3.663 1.00 80.31 103 GLY A O 1
ATOM 851 N N . ASP A 1 104 ? -0.929 5.326 2.769 1.00 72.12 104 ASP A N 1
ATOM 852 C CA . ASP A 1 104 ? 0.360 5.017 3.412 1.00 72.12 104 ASP A CA 1
ATOM 853 C C . ASP A 1 104 ? 0.394 5.321 4.923 1.00 72.12 104 ASP A C 1
ATOM 855 O O . ASP A 1 104 ? 1.320 4.920 5.631 1.00 72.12 104 ASP A O 1
ATOM 859 N N . SER A 1 105 ? -0.587 6.074 5.435 1.00 53.53 105 SER A N 1
ATOM 860 C CA . SER A 1 105 ? -0.602 6.589 6.808 1.00 53.53 105 SER A CA 1
ATOM 861 C C . SER A 1 105 ? -1.666 5.895 7.664 1.00 53.53 105 SER A C 1
ATOM 863 O O . SER A 1 105 ? -2.857 5.871 7.351 1.00 53.53 105 SER A O 1
ATOM 865 N N . VAL A 1 106 ? -1.258 5.355 8.811 1.00 60.41 106 VAL A N 1
ATOM 866 C CA . VAL A 1 106 ? -2.195 4.847 9.822 1.00 60.41 106 VAL A CA 1
ATOM 867 C C . VAL A 1 106 ? -2.768 6.043 10.590 1.00 60.41 106 VAL A C 1
ATOM 869 O O . VAL A 1 106 ? -2.036 6.708 11.316 1.00 60.41 106 VAL A O 1
ATOM 872 N N . ILE A 1 107 ? -4.068 6.327 10.447 1.00 60.06 107 ILE A N 1
ATOM 873 C CA . ILE A 1 107 ? -4.772 7.351 11.239 1.00 60.06 107 ILE A CA 1
ATOM 874 C C . ILE A 1 107 ? -5.708 6.632 12.210 1.00 60.06 107 ILE A C 1
ATOM 876 O O . ILE A 1 107 ? -6.811 6.233 11.842 1.00 60.06 107 ILE A O 1
ATOM 880 N N . LEU A 1 108 ? -5.286 6.483 13.465 1.00 57.69 108 LEU A N 1
ATOM 881 C CA . LEU A 1 108 ? -6.135 5.928 14.516 1.00 57.69 108 LEU A CA 1
ATOM 882 C C . LEU A 1 108 ? -7.236 6.931 14.872 1.00 57.69 108 LEU A C 1
ATOM 884 O O . LEU A 1 108 ? -6.973 8.009 15.398 1.00 57.69 108 LEU A O 1
ATOM 888 N N . VAL A 1 109 ? -8.489 6.571 14.599 1.00 57.12 109 VAL A N 1
ATOM 889 C CA . VAL A 1 109 ? -9.655 7.356 15.014 1.00 57.12 109 VAL A CA 1
ATOM 890 C C . VAL A 1 109 ? -10.485 6.487 15.948 1.00 57.12 109 VAL A C 1
ATOM 892 O O . VAL A 1 109 ? -11.143 5.553 15.502 1.00 57.12 109 VAL A O 1
ATOM 895 N N . SER A 1 110 ? -10.481 6.784 17.249 1.00 51.44 110 SER A N 1
ATOM 896 C CA . SER A 1 110 ? -11.585 6.347 18.113 1.00 51.44 110 SER A CA 1
ATOM 897 C C . SER A 1 110 ? -12.788 7.253 17.850 1.00 51.44 110 SER A C 1
ATOM 899 O O . SER A 1 110 ? -12.617 8.472 17.759 1.00 51.44 110 SER A O 1
ATOM 901 N N . PRO A 1 111 ? -14.018 6.720 17.766 1.00 52.34 111 PRO A N 1
ATOM 902 C CA . PRO A 1 111 ? -15.197 7.555 17.935 1.00 52.34 111 PRO A CA 1
ATOM 903 C C . PRO A 1 111 ? -15.111 8.241 19.309 1.00 52.34 111 PRO A C 1
ATOM 905 O O . PRO A 1 111 ? -14.767 7.562 20.283 1.00 52.34 111 PRO A O 1
ATOM 908 N N . PRO A 1 112 ? -15.423 9.543 19.432 1.00 52.19 112 PRO A N 1
ATOM 909 C CA . PRO A 1 112 ? -15.538 10.168 20.742 1.00 52.19 112 PRO A CA 1
ATOM 910 C C . PRO A 1 112 ? -16.555 9.385 21.574 1.00 52.19 112 PRO A C 1
ATOM 912 O O . PRO A 1 112 ? -17.621 9.007 21.076 1.00 52.19 112 PRO A O 1
ATOM 915 N N . VAL A 1 113 ? -16.206 9.112 22.834 1.00 55.75 113 VAL A N 1
ATOM 916 C CA . VAL A 1 113 ? -17.116 8.482 23.794 1.00 55.75 113 VAL A CA 1
ATOM 917 C C . VAL A 1 113 ? -18.375 9.343 23.819 1.00 55.75 113 VAL A C 1
ATOM 919 O O . VAL A 1 113 ? -18.302 10.521 24.168 1.00 55.75 113 VAL A O 1
ATOM 922 N N . ARG A 1 114 ? -19.517 8.804 23.376 1.00 52.91 114 ARG A N 1
ATOM 923 C CA . ARG A 1 114 ? -20.785 9.529 23.499 1.00 52.91 114 ARG A CA 1
ATOM 924 C C . ARG A 1 114 ? -21.018 9.726 24.993 1.00 52.91 114 ARG A C 1
ATOM 926 O O . ARG A 1 114 ? -21.226 8.744 25.700 1.00 52.91 114 ARG A O 1
ATOM 933 N N . ALA A 1 115 ? -20.927 10.966 25.463 1.00 43.91 115 ALA A N 1
ATOM 934 C CA . ALA A 1 115 ? -21.417 11.319 26.784 1.00 43.91 115 ALA A CA 1
ATOM 935 C C . ALA A 1 115 ? -22.932 11.073 26.773 1.00 43.91 115 ALA A C 1
ATOM 937 O O . ALA A 1 115 ? -23.632 11.615 25.914 1.00 43.91 115 ALA A O 1
ATOM 938 N N . ALA A 1 116 ? -23.387 10.170 27.640 1.00 46.28 116 ALA A N 1
ATOM 939 C CA . ALA A 1 116 ? -24.800 10.013 27.964 1.00 46.28 116 ALA A CA 1
ATOM 940 C C . ALA A 1 116 ? -25.232 11.127 28.922 1.00 46.28 116 ALA A C 1
ATOM 942 O O . ALA A 1 116 ? -24.384 11.532 29.753 1.00 46.28 116 ALA A O 1
#

Solvent-accessible surface area (backbone atoms only — not comparable to full-atom values): 7241 Å² total; per-residue (Å²): 135,58,72,68,55,58,61,64,69,65,34,66,51,76,56,98,91,43,81,47,70,64,91,73,83,72,56,89,87,46,87,61,37,64,62,50,47,41,56,50,41,50,64,71,42,42,76,58,55,75,66,60,52,77,38,79,49,76,57,75,79,35,35,42,38,36,28,84,41,83,40,80,45,75,48,75,47,79,46,70,42,91,86,80,70,45,80,46,78,46,77,47,78,47,80,29,61,30,46,34,36,49,46,95,47,78,52,77,51,54,79,76,80,79,82,128

Radius of gyration: 21.75 Å; Cα contacts (8 Å, |Δi|>4): 149; chains: 1; bounding box: 49×47×50 Å

Secondary structure (DSSP, 8-state):
--HHHHHHH--EEEETTEEEE--SSPPTT-TTHHHHHHHHHHHHHHHHHTT--SEEEEETTEEEEEE---EEEEEEEEEE-TTT--EEEEEEEEEES-EEEETTB----PPP----

Mean predicted aligned error: 9.23 Å